Protein AF-L1NZG7-F1 (afdb_monomer)

Solvent-accessible surface area (backbone atoms only — not comparable to full-atom values): 6418 Å² total; per-residue (Å²): 136,86,86,83,81,78,84,79,80,75,75,80,74,74,74,78,77,72,52,21,17,41,26,30,39,21,48,52,80,44,93,94,46,92,51,63,58,76,44,61,72,42,68,22,47,22,63,65,58,38,49,56,56,49,49,59,49,40,75,78,36,76,78,45,47,76,48,79,42,66,66,81,64,96,63,91,50,72,70,57,54,54,44,50,52,53,19,45,78,70,72,47,60,80,45,67,84,42,57,68,80,78,135

pLDDT: mean 81.36, std 18.06, range [32.72, 97.62]

Mean predicted aligned error: 10.24 Å

Sequence (103 aa):
MQSKVKPMQTEKRTPPAPKPCLAAYALPSGAGSLNYTFTPLGYFPSKHAAKAAVAQVLAQHPEAVYLILEAKRKTPSAIFNLLAQEAQKRGIGPTPENTEKQP

Radius of gyration: 20.14 Å; Cα contacts (8 Å, |Δi|>4): 141; chains: 1; bounding box: 34×24×78 Å

Secondary structure (DSSP, 8-state):
-------------PPPPPPPEEEEEEEESSTT---EEEEEEEEESSHHHHHHHHHHHHHH-TT-EEEEEESS-SS--HHHHHHHHHHHHTT-PPPGGGT----

Foldseek 3Di:
DDDDDDDDPPPPPDPPQAFKKWKWKWAAPDVPHPDTDIDTPAIDSHPVRNVVSVVVVCVVPVRMDMDIGGPDDPDDDPVVVVNQVNCVVVVHHQDCSRVPDDD

Structure (mmCIF, N/CA/C/O backbone):
data_AF-L1NZG7-F1
#
_entry.id   AF-L1NZG7-F1
#
loop_
_atom_site.group_PDB
_atom_site.id
_atom_site.type_symbol
_atom_site.label_atom_id
_atom_site.label_alt_id
_atom_site.label_comp_id
_atom_site.label_asym_id
_atom_site.label_entity_id
_atom_site.label_seq_id
_atom_site.pdbx_PDB_ins_code
_atom_site.Cartn_x
_atom_site.Cartn_y
_atom_site.Cartn_z
_atom_site.occupancy
_atom_site.B_iso_or_equiv
_atom_site.auth_seq_id
_atom_site.auth_comp_id
_atom_site.auth_asym_id
_atom_site.auth_atom_id
_atom_site.pdbx_PDB_model_num
ATOM 1 N N . MET A 1 1 ? -10.436 14.025 -63.187 1.00 41.78 1 MET A N 1
ATOM 2 C CA . MET A 1 1 ? -9.537 14.625 -62.177 1.00 41.78 1 MET A CA 1
ATOM 3 C C . MET A 1 1 ? -9.386 13.618 -61.044 1.00 41.78 1 MET A C 1
ATOM 5 O O . MET A 1 1 ? -10.378 13.318 -60.400 1.00 41.78 1 MET A O 1
ATOM 9 N N . GLN A 1 2 ? -8.215 12.990 -60.894 1.00 43.03 2 GLN A N 1
ATOM 10 C CA . GLN A 1 2 ? -7.985 11.953 -59.878 1.00 43.03 2 GLN A CA 1
ATOM 11 C C . GLN A 1 2 ? -7.521 12.578 -58.558 1.00 43.03 2 GLN A C 1
ATOM 13 O O . GLN A 1 2 ? -6.519 13.291 -58.511 1.00 43.03 2 GLN A O 1
ATOM 18 N N . SER A 1 3 ? -8.265 12.283 -57.498 1.00 46.81 3 SER A N 1
ATOM 19 C CA . SER A 1 3 ? -8.004 12.656 -56.111 1.00 46.81 3 SER A CA 1
ATOM 20 C C . SER A 1 3 ? -6.754 11.949 -55.577 1.00 46.81 3 SER A C 1
ATOM 22 O O . SER A 1 3 ? -6.691 10.723 -55.575 1.00 46.81 3 SER A O 1
ATOM 24 N N . LYS A 1 4 ? -5.769 12.702 -55.070 1.00 47.31 4 LYS A N 1
ATOM 25 C CA . LYS A 1 4 ? -4.659 12.159 -54.267 1.00 47.31 4 LYS A CA 1
ATOM 26 C C . LYS A 1 4 ? -4.835 12.575 -52.809 1.00 47.31 4 LYS A C 1
ATOM 28 O O . LYS A 1 4 ? -4.347 13.619 -52.391 1.00 47.31 4 LYS A O 1
ATOM 33 N N . VAL A 1 5 ? -5.515 11.738 -52.031 1.00 51.75 5 VAL A N 1
ATOM 34 C CA . VAL A 1 5 ? -5.446 11.770 -50.564 1.00 51.75 5 VAL A CA 1
ATOM 35 C C . VAL A 1 5 ? -4.199 10.994 -50.141 1.00 51.75 5 VAL A C 1
ATOM 37 O O . VAL A 1 5 ? -4.096 9.794 -50.384 1.00 51.75 5 VAL A O 1
ATOM 40 N N . LYS A 1 6 ? -3.216 11.690 -49.558 1.00 47.06 6 LYS A N 1
ATOM 41 C CA . LYS A 1 6 ? -2.057 11.058 -48.911 1.00 47.06 6 LYS A CA 1
ATOM 42 C C . LYS A 1 6 ? -2.534 10.354 -47.632 1.00 47.06 6 LYS A C 1
ATOM 44 O O . LYS A 1 6 ? -3.223 10.998 -46.841 1.00 47.06 6 LYS A O 1
ATOM 49 N N . PRO A 1 7 ? -2.164 9.088 -47.383 1.00 44.91 7 PRO A N 1
ATOM 50 C CA . PRO A 1 7 ? -2.476 8.446 -46.116 1.00 44.91 7 PRO A CA 1
ATOM 51 C C . PRO A 1 7 ? -1.625 9.075 -45.007 1.00 44.91 7 PRO A C 1
ATOM 53 O O . PRO A 1 7 ? -0.396 9.098 -45.081 1.00 44.91 7 PRO A O 1
ATOM 56 N N . MET A 1 8 ? -2.292 9.616 -43.989 1.00 47.12 8 MET A N 1
ATOM 57 C CA . MET A 1 8 ? -1.663 10.125 -42.775 1.00 47.12 8 MET A CA 1
ATOM 58 C C . MET A 1 8 ? -1.193 8.912 -41.962 1.00 47.12 8 MET A C 1
ATOM 60 O O . MET A 1 8 ? -2.013 8.172 -41.423 1.00 47.12 8 MET A O 1
ATOM 64 N N . GLN A 1 9 ? 0.118 8.658 -41.922 1.00 51.41 9 GLN A N 1
ATOM 65 C CA . GLN A 1 9 ? 0.688 7.672 -41.005 1.00 51.41 9 GLN A CA 1
ATOM 66 C C . GLN A 1 9 ? 0.438 8.155 -39.573 1.00 51.41 9 GLN A C 1
ATOM 68 O O . GLN A 1 9 ? 1.076 9.089 -39.099 1.00 51.41 9 GLN A O 1
ATOM 73 N N . THR A 1 10 ? -0.500 7.525 -38.873 1.00 53.34 10 THR A N 1
ATOM 74 C CA . THR A 1 10 ? -0.568 7.607 -37.416 1.00 53.34 10 THR A CA 1
ATOM 75 C C . THR A 1 10 ? 0.647 6.876 -36.861 1.00 53.34 10 THR A C 1
ATOM 77 O O . THR A 1 10 ? 0.676 5.643 -36.866 1.00 53.34 10 THR A O 1
ATOM 80 N N . GLU A 1 11 ? 1.661 7.622 -36.419 1.00 57.22 11 GLU A N 1
ATOM 81 C CA . GLU A 1 11 ? 2.759 7.082 -35.620 1.00 57.22 11 GLU A CA 1
ATOM 82 C C . GLU A 1 11 ? 2.155 6.252 -34.480 1.00 57.22 11 GLU A C 1
ATOM 84 O O . GLU A 1 11 ? 1.419 6.768 -33.633 1.00 57.22 11 GLU A O 1
ATOM 89 N N . LYS A 1 12 ? 2.419 4.940 -34.478 1.00 56.56 12 LYS A N 1
ATOM 90 C CA . LYS A 1 12 ? 2.076 4.072 -33.351 1.00 56.56 12 LYS A CA 1
ATOM 91 C C . LYS A 1 12 ? 2.860 4.581 -32.144 1.00 56.56 12 LYS A C 1
ATOM 93 O O . LYS A 1 12 ? 4.028 4.249 -31.980 1.00 56.56 12 LYS A O 1
ATOM 98 N N . ARG A 1 13 ? 2.224 5.398 -31.303 1.00 56.31 13 ARG A N 1
ATOM 99 C CA . ARG A 1 13 ? 2.757 5.742 -29.984 1.00 56.31 13 ARG A CA 1
ATOM 100 C C . ARG A 1 13 ? 2.852 4.449 -29.187 1.00 56.31 13 ARG A C 1
ATOM 102 O O . ARG A 1 13 ? 1.829 3.907 -28.773 1.00 56.31 13 ARG A O 1
ATOM 109 N N . THR A 1 14 ? 4.066 3.945 -29.002 1.00 59.91 14 THR A N 1
ATOM 110 C CA . THR A 1 14 ? 4.325 2.852 -28.069 1.00 59.91 14 THR A CA 1
ATOM 111 C C . THR A 1 14 ? 3.826 3.302 -26.695 1.00 59.91 14 THR A C 1
ATOM 113 O O . THR A 1 14 ? 4.213 4.387 -26.245 1.00 59.91 14 THR A O 1
ATOM 116 N N . PRO A 1 15 ? 2.931 2.543 -26.037 1.00 62.03 15 PRO A N 1
ATOM 117 C CA . PRO A 1 15 ? 2.495 2.879 -24.693 1.00 62.03 15 PRO A CA 1
ATOM 118 C C . PRO A 1 15 ? 3.718 3.028 -23.777 1.00 62.03 15 PRO A C 1
ATOM 120 O O . PRO A 1 15 ? 4.658 2.237 -23.905 1.00 62.03 15 PRO A O 1
ATOM 123 N N . PRO A 1 16 ? 3.742 4.020 -22.869 1.00 64.19 16 PRO A N 1
ATOM 124 C CA . PRO A 1 16 ? 4.829 4.150 -21.909 1.00 64.19 16 PRO A CA 1
ATOM 125 C C . PRO A 1 16 ? 4.998 2.842 -21.134 1.00 64.19 16 PRO A C 1
ATOM 127 O O . PRO A 1 16 ? 4.000 2.231 -20.740 1.00 64.19 16 PRO A O 1
ATOM 130 N N . ALA A 1 17 ? 6.247 2.435 -20.900 1.00 67.81 17 ALA A N 1
ATOM 131 C CA . ALA A 1 17 ? 6.538 1.236 -20.126 1.00 67.81 17 ALA A CA 1
ATOM 132 C C . ALA A 1 17 ? 5.844 1.294 -18.747 1.00 67.81 17 ALA A C 1
ATOM 134 O O . ALA A 1 17 ? 5.781 2.375 -18.138 1.00 67.81 17 ALA A O 1
ATOM 135 N N . PRO A 1 18 ? 5.321 0.161 -18.243 1.00 73.69 18 PRO A N 1
ATOM 136 C CA . PRO A 1 18 ? 4.728 0.093 -16.918 1.00 73.69 18 PRO A CA 1
ATOM 137 C C . PRO A 1 18 ? 5.704 0.626 -15.873 1.00 73.69 18 PRO A C 1
ATOM 139 O O . PRO A 1 18 ? 6.876 0.255 -15.842 1.00 73.69 18 PRO A O 1
ATOM 142 N N . LYS A 1 19 ? 5.220 1.536 -15.029 1.00 84.50 19 LYS A N 1
ATOM 143 C CA . LYS A 1 19 ? 6.008 2.062 -13.921 1.00 84.50 19 LYS A CA 1
ATOM 144 C C . LYS A 1 19 ? 5.691 1.263 -12.665 1.00 84.50 19 LYS A C 1
ATOM 146 O O . LYS A 1 19 ? 4.540 1.325 -12.213 1.00 84.50 19 LYS A O 1
ATOM 151 N N . PRO A 1 20 ? 6.689 0.588 -12.078 1.00 90.12 20 PRO A N 1
ATOM 152 C CA . PRO A 1 20 ? 6.503 -0.100 -10.819 1.00 90.12 20 PRO A CA 1
ATOM 153 C C . PRO A 1 20 ? 6.078 0.874 -9.723 1.00 90.12 20 PRO A C 1
ATOM 155 O O . PRO A 1 20 ? 6.506 2.031 -9.715 1.00 90.12 20 PRO A O 1
ATOM 158 N N . CYS A 1 21 ? 5.253 0.412 -8.792 1.00 93.56 21 CYS A N 1
ATOM 159 C CA . CYS A 1 21 ? 4.697 1.204 -7.702 1.00 93.56 21 CYS A CA 1
ATOM 160 C C . CYS A 1 21 ? 4.759 0.420 -6.394 1.00 93.56 21 CYS A C 1
ATOM 162 O O . CYS A 1 21 ? 4.474 -0.770 -6.376 1.00 93.56 21 CYS A O 1
ATOM 164 N N . LEU A 1 22 ? 5.031 1.108 -5.293 1.00 94.94 22 LEU A N 1
ATOM 165 C CA . LEU A 1 22 ? 4.735 0.619 -3.952 1.00 94.94 22 LEU A CA 1
ATOM 166 C C . LEU A 1 22 ? 3.303 1.035 -3.605 1.00 94.94 22 LEU A C 1
ATOM 168 O O . LEU A 1 22 ? 2.941 2.200 -3.791 1.00 94.94 22 LEU A O 1
ATOM 172 N N . ALA A 1 23 ? 2.483 0.107 -3.124 1.00 97.19 23 ALA A N 1
ATOM 173 C CA . ALA A 1 23 ? 1.175 0.429 -2.564 1.00 97.19 23 ALA A CA 1
ATOM 174 C C . ALA A 1 23 ? 1.159 0.168 -1.061 1.00 97.19 23 ALA A C 1
ATOM 176 O O . ALA A 1 23 ? 1.819 -0.748 -0.569 1.00 97.19 23 ALA A O 1
ATOM 177 N N . ALA A 1 24 ? 0.388 0.972 -0.343 1.00 97.56 24 ALA A N 1
ATOM 178 C CA . ALA A 1 24 ? 0.130 0.816 1.077 1.00 97.56 24 ALA A CA 1
ATOM 179 C C . ALA A 1 24 ? -1.310 1.230 1.379 1.00 97.56 24 ALA A C 1
ATOM 181 O O . ALA A 1 24 ? -1.878 2.074 0.680 1.00 97.56 24 ALA A O 1
ATOM 182 N N . TYR A 1 25 ? -1.872 0.667 2.438 1.00 96.88 25 TYR A N 1
ATOM 183 C CA . TYR A 1 25 ? -3.149 1.086 3.004 1.00 96.88 25 TYR A CA 1
ATOM 184 C C . TYR A 1 25 ? -2.960 1.420 4.480 1.00 96.88 25 TYR A C 1
ATOM 186 O O . TYR A 1 25 ? -1.985 0.988 5.088 1.00 96.88 25 TYR A O 1
ATOM 194 N N . ALA A 1 26 ? -3.866 2.189 5.061 1.00 95.44 26 ALA A N 1
ATOM 195 C CA . ALA A 1 26 ? -3.889 2.438 6.489 1.00 95.44 26 ALA A CA 1
ATOM 196 C C . ALA A 1 26 ? -5.313 2.371 7.012 1.00 95.44 26 ALA A C 1
ATOM 198 O O . ALA A 1 26 ? -6.242 2.856 6.367 1.00 95.44 26 ALA A O 1
ATOM 199 N N . LEU A 1 27 ? -5.448 1.811 8.207 1.00 93.44 27 LEU A N 1
ATOM 200 C CA . LEU A 1 27 ? -6.676 1.857 8.983 1.00 93.44 27 LEU A CA 1
ATOM 201 C C . LEU A 1 27 ? -6.561 2.969 10.030 1.00 93.44 27 LEU A C 1
ATOM 203 O O . LEU A 1 27 ? -5.447 3.242 10.503 1.00 93.44 27 LEU A O 1
ATOM 207 N N . PRO A 1 28 ? -7.677 3.624 10.382 1.00 92.06 28 PRO A N 1
ATOM 208 C CA . PRO A 1 28 ? -7.677 4.585 11.468 1.00 92.06 28 PRO A CA 1
ATOM 209 C C . PRO A 1 28 ? -7.357 3.862 12.782 1.00 92.06 28 PRO A C 1
ATOM 211 O O . PRO A 1 28 ? -7.876 2.781 13.053 1.00 92.06 28 PRO A O 1
ATOM 214 N N . SER A 1 29 ? -6.526 4.466 13.632 1.00 88.69 29 SER A N 1
ATOM 215 C CA . SER A 1 29 ? -6.168 3.883 14.938 1.00 88.69 29 SER A CA 1
ATOM 216 C C . SER A 1 29 ? -7.341 3.840 15.935 1.00 88.69 29 SER A C 1
ATOM 218 O O 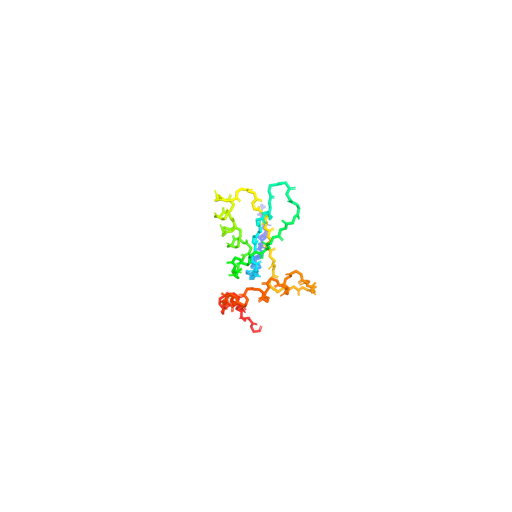. SER A 1 29 ? -7.202 3.299 17.028 1.00 88.69 29 SER A O 1
ATOM 220 N N . GLY A 1 30 ? -8.488 4.423 15.578 1.00 86.75 30 GLY A N 1
ATOM 221 C CA . GLY A 1 30 ? -9.735 4.416 16.337 1.00 86.75 30 GLY A CA 1
ATOM 222 C C . GLY A 1 30 ? -10.844 5.152 15.579 1.00 86.75 30 GLY A C 1
ATOM 223 O O . GLY A 1 30 ? -10.567 5.900 14.639 1.00 86.75 30 GLY A O 1
ATOM 224 N N . ALA A 1 31 ? -12.102 4.956 15.979 1.00 82.19 31 ALA A N 1
ATOM 225 C CA . ALA A 1 31 ? -13.244 5.618 15.347 1.00 82.19 31 ALA A CA 1
ATOM 226 C C . ALA A 1 31 ? -13.100 7.152 15.403 1.00 82.19 31 ALA A C 1
ATOM 228 O O . ALA A 1 31 ? -12.852 7.721 16.465 1.00 82.19 31 ALA A O 1
ATOM 229 N N . GLY A 1 32 ? -13.224 7.820 14.251 1.00 80.62 32 GLY A N 1
ATOM 230 C CA . GLY A 1 32 ? -13.060 9.276 14.133 1.00 80.62 32 GLY A CA 1
ATOM 231 C C . GLY A 1 32 ? -11.614 9.784 14.238 1.00 80.62 32 GLY A C 1
ATOM 232 O O . GLY A 1 32 ? -11.400 10.994 14.290 1.00 80.62 32 GLY A O 1
ATOM 233 N N . SER A 1 33 ? -10.614 8.896 14.271 1.00 85.25 33 SER A N 1
ATOM 234 C CA . SER A 1 33 ? -9.208 9.292 14.352 1.00 85.25 33 SER A CA 1
ATOM 235 C C . SER A 1 33 ? -8.657 9.771 13.007 1.00 85.25 33 SER A C 1
ATOM 237 O O . SER A 1 33 ? -8.938 9.192 11.959 1.00 85.25 33 SER A O 1
ATOM 239 N N . LEU A 1 34 ? -7.795 10.789 13.054 1.00 86.00 34 LEU A N 1
ATOM 240 C CA . LEU A 1 34 ? -6.926 11.176 11.936 1.00 86.00 34 LEU A CA 1
ATOM 241 C C . LEU A 1 34 ? -5.542 10.512 12.010 1.00 86.00 34 LEU A C 1
ATOM 243 O O . LEU A 1 34 ? -4.680 10.788 11.176 1.00 86.00 34 LEU A O 1
ATOM 247 N N . ASN A 1 35 ? -5.318 9.640 12.996 1.00 90.56 35 ASN A N 1
ATOM 248 C CA . ASN A 1 35 ? -4.094 8.861 13.100 1.00 90.56 35 ASN A CA 1
ATOM 249 C C . ASN A 1 35 ? -4.241 7.580 12.281 1.00 90.56 35 ASN A C 1
ATOM 251 O O . ASN A 1 35 ? -5.162 6.792 12.497 1.00 90.56 35 ASN A O 1
ATOM 255 N N . TYR A 1 36 ? -3.310 7.391 11.348 1.00 90.38 36 TYR A N 1
ATOM 256 C CA . TYR A 1 36 ? -3.287 6.272 10.416 1.00 90.38 36 TYR A CA 1
ATOM 257 C C . TYR A 1 36 ? -1.953 5.545 10.508 1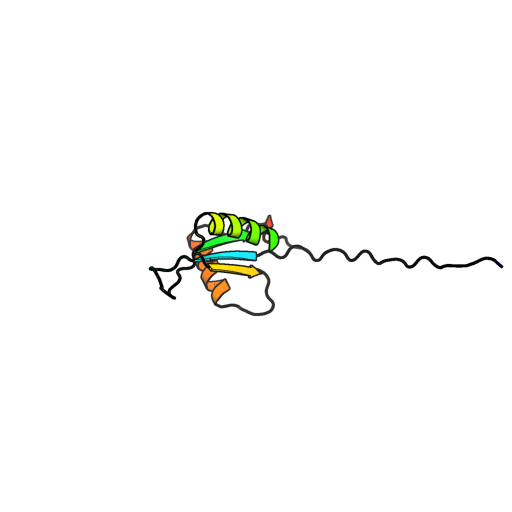.00 90.38 36 TYR A C 1
ATOM 259 O O . TYR A 1 36 ? -0.886 6.160 10.448 1.00 90.38 36 TYR A O 1
ATOM 267 N N . THR A 1 37 ? -2.009 4.219 10.597 1.00 90.62 37 THR A N 1
ATOM 268 C CA . THR A 1 37 ? -0.819 3.370 10.511 1.00 90.62 37 THR A CA 1
ATOM 269 C C . THR A 1 37 ? -0.783 2.706 9.146 1.00 90.62 37 THR A C 1
ATOM 271 O O . THR A 1 37 ? -1.567 1.802 8.859 1.00 90.62 37 THR A O 1
ATOM 274 N N . PHE A 1 38 ? 0.126 3.169 8.289 1.00 94.00 38 PHE A N 1
ATOM 275 C CA . PHE A 1 38 ? 0.288 2.593 6.961 1.00 94.00 38 PHE A CA 1
ATOM 276 C C . PHE A 1 38 ? 0.968 1.228 7.020 1.00 94.00 38 PHE A C 1
ATOM 278 O O . PHE A 1 38 ? 2.062 1.076 7.558 1.00 94.00 38 PHE A O 1
ATOM 285 N N . THR A 1 39 ? 0.325 0.254 6.389 1.00 94.44 39 THR A N 1
ATOM 286 C CA . THR A 1 39 ? 0.842 -1.081 6.124 1.00 94.44 39 THR A CA 1
ATOM 287 C C . THR A 1 39 ? 1.169 -1.196 4.634 1.00 94.44 39 THR A C 1
ATOM 289 O O . THR A 1 39 ? 0.288 -0.980 3.792 1.00 94.44 39 THR A O 1
ATOM 292 N N . PRO A 1 40 ? 2.424 -1.517 4.270 1.00 96.38 40 PRO A N 1
ATOM 293 C CA . PRO A 1 40 ? 2.782 -1.808 2.889 1.00 96.38 40 PRO A CA 1
ATOM 294 C C . PRO A 1 40 ? 1.992 -3.011 2.374 1.00 96.38 40 PRO A C 1
ATOM 296 O O . PRO A 1 40 ? 1.976 -4.064 3.004 1.00 96.38 40 PRO A O 1
ATOM 299 N N . LEU A 1 41 ? 1.352 -2.845 1.220 1.00 95.38 41 LEU A N 1
ATOM 300 C CA . LEU A 1 41 ? 0.588 -3.894 0.551 1.00 95.38 41 LEU A CA 1
ATOM 301 C C . LEU A 1 41 ? 1.470 -4.699 -0.408 1.00 95.38 41 LEU A C 1
ATOM 303 O O . LEU A 1 41 ? 1.284 -5.899 -0.561 1.00 95.38 41 LEU A O 1
ATOM 307 N N . GLY A 1 42 ? 2.425 -4.039 -1.066 1.00 94.62 42 GLY A N 1
ATOM 308 C CA . GLY A 1 42 ? 3.306 -4.699 -2.025 1.00 94.62 42 GLY A CA 1
ATOM 309 C C . GLY A 1 42 ? 3.925 -3.760 -3.050 1.00 94.62 42 GLY A C 1
ATOM 310 O O . GLY A 1 42 ? 3.486 -2.618 -3.222 1.00 94.62 42 GLY A O 1
ATOM 311 N N . TYR A 1 43 ? 4.930 -4.276 -3.757 1.00 94.62 43 TYR A N 1
ATOM 312 C CA . TYR A 1 43 ? 5.387 -3.707 -5.020 1.00 94.62 43 TYR A CA 1
ATOM 313 C C . TYR A 1 43 ? 4.581 -4.307 -6.171 1.00 94.62 43 TYR A C 1
ATOM 315 O O . TYR A 1 43 ? 4.358 -5.515 -6.228 1.00 94.62 43 TYR A O 1
ATOM 323 N N . PHE A 1 44 ? 4.163 -3.452 -7.094 1.00 93.31 44 PHE A N 1
ATOM 324 C CA . PHE A 1 44 ? 3.336 -3.804 -8.238 1.00 93.31 44 PHE A CA 1
ATOM 325 C C . PHE A 1 44 ? 3.981 -3.307 -9.526 1.00 93.31 44 PHE A C 1
ATOM 327 O O . PHE A 1 44 ? 4.553 -2.215 -9.519 1.00 93.31 44 PHE A O 1
ATOM 334 N N . PRO A 1 45 ? 3.805 -4.015 -10.654 1.00 90.38 45 PRO A N 1
ATOM 335 C CA . PRO A 1 45 ? 4.446 -3.649 -11.917 1.00 90.38 45 PRO A CA 1
ATOM 336 C C . PRO A 1 45 ? 3.811 -2.404 -12.554 1.00 90.38 45 PRO A C 1
ATOM 338 O O . PRO A 1 45 ? 4.401 -1.758 -13.417 1.00 90.38 45 PRO A O 1
ATOM 341 N N . SER A 1 46 ? 2.594 -2.040 -12.136 1.00 90.38 46 SER A N 1
ATOM 342 C CA . SER A 1 46 ? 1.888 -0.857 -12.623 1.00 90.38 46 SER A CA 1
ATOM 343 C C . SER A 1 46 ? 0.950 -0.261 -11.574 1.00 90.38 46 SER A C 1
ATOM 345 O O . SER A 1 46 ? 0.475 -0.939 -10.659 1.00 90.38 46 SER A O 1
ATOM 347 N N . LYS A 1 47 ? 0.583 1.013 -11.766 1.00 92.12 47 LYS A N 1
ATOM 348 C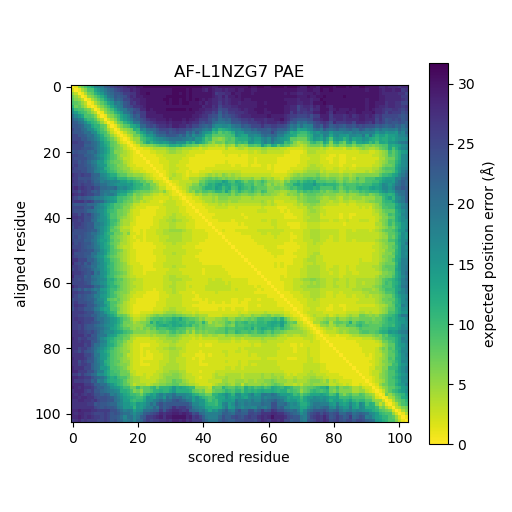 CA . LYS A 1 47 ? -0.475 1.677 -10.985 1.00 92.12 47 LYS A CA 1
ATOM 349 C C . LYS A 1 47 ? -1.822 0.949 -11.079 1.00 92.12 47 LYS A C 1
ATOM 351 O O . LYS A 1 47 ? -2.589 0.989 -10.124 1.00 92.12 47 LYS A O 1
ATOM 356 N N . HIS A 1 48 ? -2.123 0.308 -12.210 1.00 93.25 48 HIS A N 1
ATOM 357 C CA . HIS A 1 48 ? -3.367 -0.444 -12.380 1.00 93.25 48 HIS A CA 1
ATOM 358 C C . HIS A 1 48 ? -3.391 -1.689 -11.483 1.00 93.25 48 HIS A C 1
ATOM 360 O O . HIS A 1 48 ? -4.344 -1.865 -10.728 1.00 93.25 48 HIS A O 1
ATOM 366 N N . ALA A 1 49 ? -2.312 -2.478 -11.483 1.00 93.69 49 ALA A N 1
ATOM 367 C CA . ALA A 1 49 ? -2.178 -3.640 -10.604 1.00 93.69 49 ALA A CA 1
ATOM 368 C C . ALA A 1 49 ? -2.245 -3.243 -9.118 1.00 93.69 49 ALA A C 1
ATOM 370 O O . ALA A 1 49 ? -2.982 -3.851 -8.346 1.00 93.69 49 ALA A O 1
ATOM 371 N N . ALA A 1 50 ? -1.572 -2.151 -8.737 1.00 95.75 50 ALA A N 1
ATOM 372 C CA . ALA A 1 50 ? -1.661 -1.602 -7.384 1.00 95.75 50 ALA A CA 1
ATOM 373 C C . ALA A 1 50 ? -3.098 -1.202 -7.000 1.00 95.75 50 ALA A C 1
ATOM 375 O O . ALA A 1 50 ? -3.548 -1.497 -5.896 1.00 95.75 50 ALA A O 1
ATOM 376 N N . LYS A 1 51 ? -3.843 -0.553 -7.908 1.00 96.56 51 LYS A N 1
ATOM 377 C CA . LYS A 1 51 ? -5.249 -0.185 -7.670 1.00 96.56 51 LYS A CA 1
ATOM 378 C C . LYS A 1 51 ? -6.145 -1.406 -7.484 1.00 96.56 51 LYS A C 1
ATOM 380 O O . LYS A 1 51 ? -7.019 -1.363 -6.627 1.00 96.56 51 LYS A O 1
ATOM 385 N N . ALA A 1 52 ? -5.935 -2.467 -8.262 1.00 96.88 52 ALA A N 1
ATOM 386 C CA . ALA A 1 52 ? -6.702 -3.701 -8.126 1.00 96.88 52 ALA A CA 1
ATOM 387 C C . ALA A 1 52 ? -6.497 -4.338 -6.741 1.00 96.88 52 ALA A C 1
ATOM 389 O O . ALA A 1 52 ? -7.469 -4.713 -6.092 1.00 96.88 52 ALA A O 1
ATOM 390 N N . ALA A 1 53 ? -5.255 -4.376 -6.250 1.00 96.31 53 ALA A N 1
ATOM 391 C CA . ALA A 1 53 ? -4.957 -4.874 -4.909 1.00 96.31 53 ALA A CA 1
ATOM 392 C C . ALA A 1 53 ? -5.562 -3.983 -3.808 1.00 96.31 53 ALA A C 1
ATOM 394 O O . ALA A 1 53 ? -6.176 -4.485 -2.871 1.00 96.31 53 ALA A O 1
ATOM 395 N N . VAL A 1 54 ? -5.468 -2.656 -3.945 1.00 97.56 54 VAL A N 1
ATOM 396 C CA . VAL A 1 54 ? -6.114 -1.712 -3.015 1.00 97.56 54 VAL A CA 1
ATOM 397 C C . VAL A 1 54 ? -7.634 -1.894 -2.993 1.00 97.56 54 VAL A C 1
ATOM 399 O O . VAL A 1 54 ? -8.232 -1.847 -1.924 1.00 97.56 54 VAL A O 1
ATOM 402 N N . ALA A 1 55 ? -8.273 -2.139 -4.139 1.00 97.62 55 ALA A N 1
ATOM 403 C CA . ALA A 1 55 ? -9.719 -2.347 -4.202 1.00 97.62 55 ALA A CA 1
ATOM 404 C C . ALA A 1 55 ? -10.174 -3.566 -3.380 1.00 97.62 55 ALA A C 1
ATOM 406 O O . ALA A 1 55 ? -11.228 -3.513 -2.754 1.00 97.62 55 ALA A O 1
ATOM 407 N N . GLN A 1 56 ? -9.365 -4.630 -3.325 1.00 97.25 56 GLN A N 1
ATOM 408 C CA . GLN A 1 56 ? -9.649 -5.793 -2.478 1.00 97.25 56 GLN A CA 1
ATOM 409 C C . GLN A 1 56 ? -9.602 -5.443 -0.986 1.00 97.25 56 GLN A C 1
ATOM 411 O O . GLN A 1 56 ? -10.429 -5.935 -0.222 1.00 97.25 56 GLN A O 1
ATOM 416 N N . VAL A 1 57 ? -8.677 -4.565 -0.581 1.00 96.75 57 VAL A N 1
ATOM 417 C CA . VAL A 1 57 ? -8.606 -4.056 0.797 1.00 96.75 57 VAL A CA 1
ATOM 418 C C . VAL A 1 57 ? -9.826 -3.194 1.110 1.00 96.75 57 VAL A C 1
ATOM 420 O O . VAL A 1 57 ? -10.482 -3.425 2.117 1.00 96.75 57 VAL A O 1
ATOM 423 N N . LEU A 1 58 ? -10.175 -2.247 0.233 1.00 96.19 58 LEU A N 1
ATOM 424 C CA . LEU A 1 58 ? -11.312 -1.340 0.441 1.00 96.19 58 LEU A CA 1
ATOM 425 C C . LEU A 1 58 ? -12.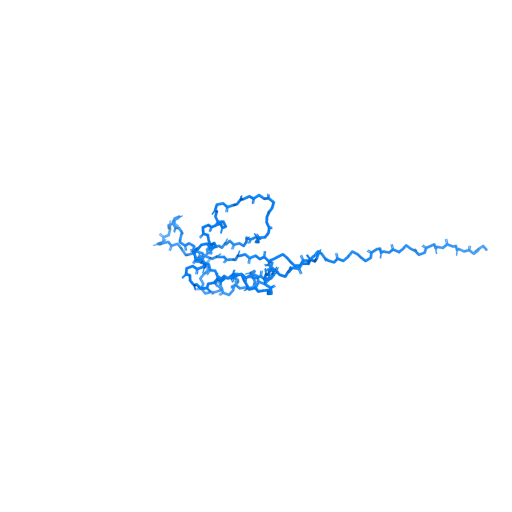664 -2.062 0.473 1.00 96.19 58 LEU A C 1
ATOM 427 O O . LEU A 1 58 ? -13.587 -1.595 1.131 1.00 96.19 58 LEU A O 1
ATOM 431 N N . ALA A 1 59 ? -12.787 -3.202 -0.210 1.00 96.75 59 ALA A N 1
ATOM 432 C CA . ALA A 1 59 ? -13.984 -4.037 -0.135 1.00 96.75 59 ALA A CA 1
ATOM 433 C C . ALA A 1 59 ? -14.181 -4.670 1.256 1.00 96.75 59 ALA A C 1
ATOM 435 O O . ALA A 1 59 ? -15.315 -4.927 1.649 1.00 96.75 59 ALA A O 1
ATOM 436 N N . GLN A 1 60 ? -13.092 -4.921 1.990 1.00 95.56 60 GLN A N 1
ATOM 437 C CA . GLN A 1 60 ? -13.117 -5.489 3.344 1.00 95.56 60 GLN A CA 1
ATOM 438 C C . GLN A 1 60 ? -13.080 -4.404 4.430 1.00 95.56 60 GLN A C 1
ATOM 440 O O . GLN A 1 60 ? -13.645 -4.587 5.504 1.00 95.56 60 GLN A O 1
ATOM 445 N N . HIS A 1 61 ? -12.436 -3.275 4.130 1.00 92.81 61 HIS A N 1
ATOM 446 C CA . HIS A 1 61 ? -12.205 -2.147 5.028 1.00 92.81 61 HIS A CA 1
ATOM 447 C C . HIS A 1 61 ? -12.541 -0.827 4.315 1.00 92.81 61 HIS A C 1
ATOM 449 O O . HIS A 1 61 ? -11.636 -0.153 3.805 1.00 92.81 61 HIS A O 1
ATOM 455 N N . PRO A 1 62 ? -13.828 -0.448 4.225 1.00 92.38 62 PRO A N 1
ATOM 456 C CA . PRO A 1 62 ? -14.249 0.773 3.534 1.00 92.38 62 PRO A CA 1
ATOM 457 C C . PRO A 1 62 ? -13.705 2.061 4.176 1.00 92.38 62 PRO A C 1
ATOM 459 O O . PRO A 1 62 ? -13.625 3.093 3.516 1.00 92.38 62 PRO A O 1
ATOM 462 N N . GLU A 1 63 ? -13.311 2.009 5.448 1.00 91.31 63 GLU A N 1
ATOM 463 C CA . GLU A 1 63 ? -12.678 3.093 6.199 1.00 91.31 63 GLU A CA 1
ATOM 464 C C . GLU A 1 63 ? -11.182 3.271 5.901 1.00 91.31 63 GLU A C 1
ATOM 466 O O . GLU A 1 63 ? -10.571 4.237 6.365 1.00 91.31 63 GLU A O 1
ATOM 471 N N . ALA A 1 64 ? -10.565 2.343 5.165 1.00 93.69 64 ALA A N 1
ATOM 472 C CA . ALA A 1 64 ? -9.141 2.408 4.892 1.00 93.69 64 ALA A CA 1
ATOM 473 C C . ALA A 1 64 ? -8.799 3.557 3.933 1.00 93.69 64 ALA A C 1
ATOM 475 O O . ALA A 1 64 ? -9.462 3.799 2.923 1.00 93.69 64 ALA A O 1
ATOM 476 N N . VAL A 1 65 ? -7.676 4.220 4.199 1.00 94.69 65 VAL A N 1
ATOM 477 C CA . VAL A 1 65 ? -7.035 5.136 3.247 1.00 94.69 65 VAL A CA 1
ATOM 478 C C . VAL A 1 65 ? -5.881 4.428 2.552 1.00 94.69 65 VAL A C 1
ATOM 480 O O . VAL A 1 65 ? -5.348 3.442 3.060 1.00 94.69 65 VAL A O 1
ATOM 483 N N . TYR A 1 66 ? -5.462 4.914 1.385 1.00 96.38 66 TYR A N 1
ATOM 484 C CA . TYR A 1 66 ? -4.407 4.258 0.616 1.00 96.38 66 TYR A CA 1
ATOM 485 C C . TYR A 1 66 ? -3.452 5.233 -0.063 1.00 96.38 66 TYR A C 1
ATOM 487 O O . TYR A 1 66 ? -3.783 6.380 -0.362 1.00 96.38 66 TYR A O 1
ATOM 495 N N . LEU A 1 67 ? -2.256 4.729 -0.356 1.00 95.88 67 LEU A N 1
ATOM 496 C CA . LEU A 1 67 ? -1.231 5.403 -1.138 1.00 95.88 67 LEU A CA 1
ATOM 49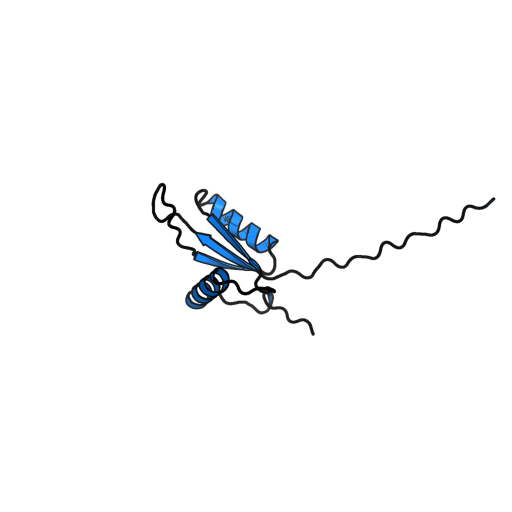7 C C . LEU A 1 67 ? -0.736 4.463 -2.237 1.00 95.88 67 LEU A C 1
ATOM 499 O O . LEU A 1 67 ? -0.429 3.301 -1.982 1.00 95.88 67 LEU A O 1
ATOM 503 N N . ILE A 1 68 ? -0.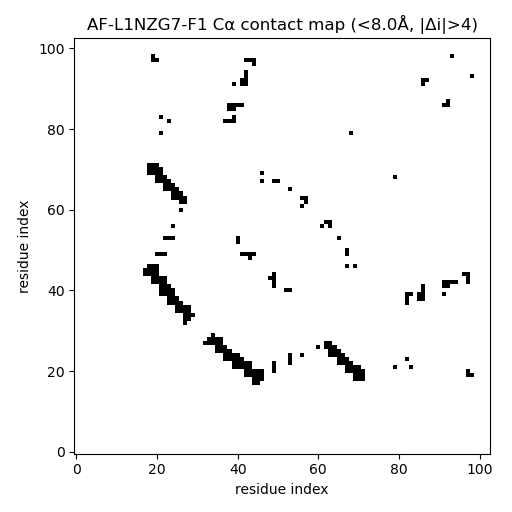622 4.982 -3.461 1.00 95.50 68 ILE A N 1
ATOM 504 C CA . ILE A 1 68 ? 0.045 4.301 -4.577 1.00 95.50 68 ILE A CA 1
ATOM 505 C C . ILE A 1 68 ? 1.116 5.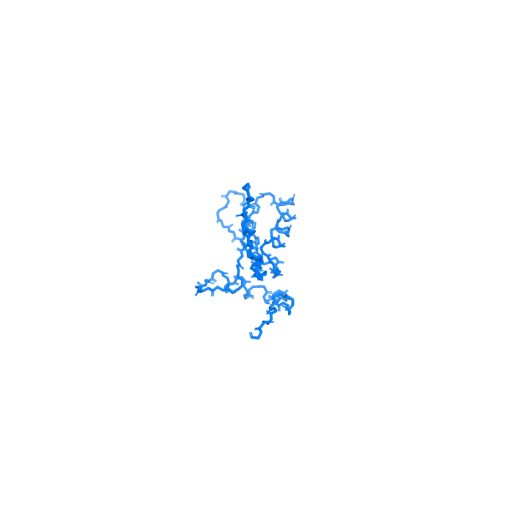228 -5.117 1.00 95.50 68 ILE A C 1
ATOM 507 O O . ILE A 1 68 ? 0.860 6.369 -5.500 1.00 95.50 68 ILE A O 1
ATOM 511 N N . LEU A 1 69 ? 2.329 4.709 -5.129 1.00 93.31 69 LEU A N 1
ATOM 512 C CA . LEU A 1 69 ? 3.531 5.497 -5.040 1.00 93.31 69 LEU A CA 1
ATOM 513 C C . LEU A 1 69 ? 4.537 4.932 -6.055 1.00 93.31 69 LEU A C 1
ATOM 515 O O . LEU A 1 69 ? 5.111 3.878 -5.809 1.00 93.31 69 LEU A O 1
ATOM 519 N N . GLU A 1 70 ? 4.759 5.615 -7.189 1.00 91.81 70 GLU A N 1
ATOM 520 C CA . GLU A 1 70 ? 5.708 5.164 -8.235 1.00 91.81 70 GLU A CA 1
ATOM 521 C C . GLU A 1 70 ? 7.089 4.874 -7.619 1.00 91.81 70 GLU A C 1
ATOM 523 O O . GLU A 1 70 ? 7.566 5.644 -6.791 1.00 91.81 70 GLU A O 1
ATOM 528 N N . ALA A 1 71 ? 7.735 3.765 -7.970 1.00 85.25 71 ALA A N 1
ATOM 529 C CA . ALA A 1 71 ? 9.026 3.372 -7.403 1.00 85.25 71 ALA A CA 1
ATOM 530 C C . ALA A 1 71 ? 10.179 4.193 -7.998 1.00 85.25 71 ALA A C 1
ATOM 532 O O . ALA A 1 71 ? 11.075 4.633 -7.281 1.00 85.25 71 ALA A O 1
ATOM 533 N N . LYS A 1 72 ? 10.125 4.467 -9.308 1.00 81.81 72 LYS A N 1
ATOM 534 C CA . LYS A 1 72 ? 11.053 5.381 -9.989 1.00 81.81 72 LYS A CA 1
ATOM 535 C C . LYS A 1 72 ? 10.480 6.796 -9.956 1.00 81.81 72 LYS A C 1
ATOM 537 O O . LYS A 1 72 ? 9.458 7.061 -10.585 1.00 81.81 72 LYS A O 1
ATOM 542 N N . ARG A 1 7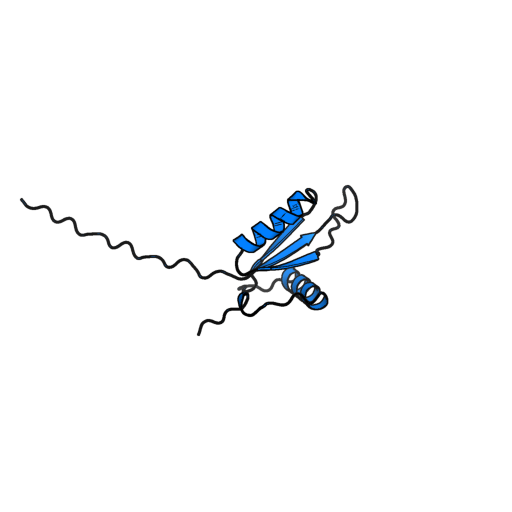3 ? 11.142 7.714 -9.245 1.00 76.12 73 ARG A N 1
ATOM 543 C CA . ARG A 1 73 ? 10.718 9.119 -9.121 1.00 76.12 73 ARG A CA 1
ATOM 544 C C . ARG A 1 73 ? 11.835 10.071 -9.485 1.00 76.12 73 ARG A C 1
ATOM 546 O O . ARG A 1 73 ? 12.996 9.799 -9.210 1.00 76.12 73 ARG A O 1
ATOM 553 N N . LYS A 1 74 ? 11.451 11.223 -10.038 1.00 78.31 74 LYS A N 1
ATOM 554 C CA . LYS A 1 74 ? 12.366 12.354 -10.243 1.00 78.31 74 LYS A CA 1
ATOM 555 C C . LYS A 1 74 ? 12.688 13.075 -8.933 1.00 78.31 74 LYS A C 1
ATOM 557 O O . LYS A 1 74 ? 13.772 13.623 -8.797 1.00 78.31 74 LYS A O 1
ATOM 562 N N . THR A 1 75 ? 11.750 13.076 -7.987 1.00 79.94 75 THR A N 1
ATOM 563 C CA . THR A 1 75 ? 11.893 13.739 -6.691 1.00 79.94 75 THR A CA 1
ATOM 564 C C . THR A 1 75 ? 11.894 12.722 -5.548 1.00 79.94 75 THR A C 1
ATOM 566 O O . THR A 1 75 ? 11.082 11.787 -5.555 1.00 79.94 75 THR A O 1
ATOM 569 N N . PRO A 1 76 ? 12.779 12.891 -4.549 1.00 80.12 76 PRO A N 1
ATOM 570 C CA . PRO A 1 76 ? 12.742 12.096 -3.329 1.00 80.12 76 PRO A CA 1
ATOM 571 C C . PRO A 1 76 ? 11.394 12.225 -2.614 1.00 80.12 76 PRO A C 1
ATOM 573 O O . PRO A 1 76 ? 10.750 13.273 -2.644 1.00 80.12 76 PRO A O 1
ATOM 576 N N . SER A 1 77 ? 10.969 11.162 -1.933 1.00 88.88 77 SER A N 1
ATOM 577 C CA . SER A 1 77 ? 9.751 11.166 -1.125 1.00 88.88 77 SER A CA 1
ATOM 578 C C . SER A 1 77 ? 10.003 10.454 0.193 1.00 88.88 77 SER A C 1
ATOM 580 O O . SER A 1 77 ? 10.231 9.246 0.215 1.00 88.88 77 SER A O 1
ATOM 582 N N . ALA A 1 78 ? 9.928 11.206 1.293 1.00 92.06 78 ALA A N 1
ATOM 583 C CA . ALA A 1 78 ? 10.116 10.670 2.640 1.00 92.06 78 ALA A CA 1
ATOM 584 C C . ALA A 1 78 ? 9.136 9.524 2.934 1.00 92.06 78 ALA A C 1
ATOM 586 O O . ALA A 1 78 ? 9.541 8.469 3.410 1.00 92.06 78 ALA A O 1
ATOM 587 N N . ILE A 1 79 ? 7.866 9.699 2.554 1.00 91.62 79 ILE A N 1
ATOM 588 C CA . ILE A 1 79 ? 6.823 8.682 2.731 1.00 91.62 79 ILE A CA 1
ATOM 589 C C . ILE A 1 79 ? 7.167 7.400 1.965 1.00 91.62 79 ILE A C 1
ATOM 591 O O . ILE A 1 79 ? 7.003 6.311 2.502 1.00 91.62 79 ILE A O 1
ATOM 595 N N . PHE A 1 80 ? 7.684 7.501 0.735 1.00 93.06 80 PHE A N 1
ATOM 596 C CA . PHE A 1 80 ? 8.101 6.307 -0.004 1.00 93.06 80 PHE A CA 1
ATOM 597 C C . PHE A 1 80 ? 9.228 5.563 0.699 1.00 93.06 80 PHE A C 1
ATOM 599 O O . PHE A 1 80 ? 9.129 4.354 0.858 1.00 93.06 80 PHE A O 1
ATOM 606 N N . ASN A 1 81 ? 10.266 6.274 1.141 1.00 92.62 81 ASN A N 1
ATOM 607 C CA . ASN A 1 81 ? 11.408 5.652 1.805 1.00 92.62 81 ASN A CA 1
ATOM 608 C C . ASN A 1 81 ? 10.985 4.949 3.103 1.00 92.62 81 ASN A C 1
ATOM 610 O O . ASN A 1 81 ? 11.388 3.813 3.333 1.00 92.62 81 ASN A O 1
ATOM 614 N N . LEU A 1 82 ? 10.130 5.587 3.910 1.00 94.50 82 LEU A N 1
ATOM 615 C CA . LEU A 1 82 ? 9.586 4.991 5.133 1.00 94.50 82 LEU A CA 1
ATOM 616 C C . LEU A 1 82 ? 8.763 3.732 4.835 1.00 94.50 82 LEU A C 1
ATOM 618 O O . LEU A 1 82 ? 8.966 2.697 5.466 1.00 94.50 82 LEU A O 1
ATOM 622 N N . LEU A 1 83 ? 7.876 3.788 3.837 1.00 94.25 83 LEU A N 1
ATOM 623 C CA . LEU A 1 83 ? 7.075 2.629 3.439 1.00 94.25 83 LEU A CA 1
ATOM 624 C C . LEU A 1 83 ? 7.928 1.512 2.838 1.00 94.25 83 LEU A C 1
ATOM 626 O O . LEU A 1 83 ? 7.647 0.345 3.080 1.00 94.25 83 LEU A O 1
ATOM 630 N N . ALA A 1 84 ? 8.967 1.845 2.073 1.00 93.00 84 ALA A N 1
ATOM 631 C CA . ALA A 1 84 ? 9.885 0.872 1.496 1.00 93.00 84 ALA A CA 1
ATOM 632 C C . ALA A 1 84 ? 10.708 0.163 2.582 1.00 93.00 84 ALA A C 1
ATOM 634 O O . ALA A 1 84 ? 10.866 -1.053 2.524 1.00 93.00 84 ALA A O 1
ATOM 635 N N . GLN A 1 85 ? 11.177 0.896 3.598 1.00 93.00 85 GLN A N 1
ATOM 636 C CA . GLN A 1 85 ? 11.846 0.312 4.764 1.00 93.00 85 GLN A CA 1
ATOM 637 C C . GLN A 1 85 ? 10.908 -0.612 5.542 1.00 93.00 85 GLN A C 1
ATOM 639 O O . GLN A 1 85 ? 11.295 -1.717 5.914 1.00 93.00 85 GLN A O 1
ATOM 644 N N . GLU A 1 86 ? 9.666 -0.186 5.769 1.00 94.19 86 GLU A N 1
ATOM 645 C CA . GLU A 1 86 ? 8.665 -1.014 6.441 1.00 94.19 86 GLU A CA 1
ATOM 646 C C . GLU A 1 86 ? 8.312 -2.263 5.620 1.00 94.19 86 GLU A C 1
ATOM 648 O O . GLU A 1 86 ? 8.184 -3.354 6.171 1.00 94.19 86 GLU A O 1
ATOM 653 N N . ALA A 1 87 ? 8.229 -2.132 4.293 1.00 92.38 87 ALA A N 1
ATOM 654 C CA . ALA A 1 87 ? 8.019 -3.252 3.384 1.00 92.38 87 ALA A CA 1
ATOM 655 C C . ALA A 1 87 ? 9.176 -4.255 3.492 1.00 92.38 87 ALA A C 1
ATOM 657 O O . ALA A 1 87 ? 8.946 -5.448 3.681 1.00 92.38 87 ALA A O 1
ATOM 658 N N . GLN A 1 88 ? 10.418 -3.767 3.486 1.00 92.25 88 GLN A N 1
ATOM 659 C CA . GLN A 1 88 ? 11.609 -4.602 3.612 1.00 92.25 88 GLN A CA 1
ATOM 660 C C . GLN A 1 88 ? 11.641 -5.380 4.935 1.00 92.25 88 GLN A C 1
ATOM 662 O O . GLN A 1 88 ? 11.929 -6.575 4.921 1.00 92.25 88 GLN A O 1
ATOM 667 N N . LYS A 1 89 ? 11.291 -4.749 6.066 1.00 92.38 89 LYS A N 1
ATOM 668 C CA . LYS A 1 89 ? 11.182 -5.440 7.368 1.00 92.38 89 LYS A CA 1
ATOM 669 C C . LYS A 1 89 ? 10.177 -6.592 7.340 1.00 92.38 89 LYS A C 1
ATOM 671 O O . LYS A 1 89 ? 10.350 -7.575 8.050 1.00 92.38 89 LYS A O 1
ATOM 676 N N . ARG A 1 90 ? 9.137 -6.470 6.514 1.00 90.62 90 ARG A N 1
ATOM 677 C CA . ARG A 1 90 ? 8.081 -7.474 6.326 1.00 90.62 90 ARG A CA 1
ATOM 678 C C . ARG A 1 90 ? 8.414 -8.505 5.243 1.00 90.62 90 ARG A C 1
ATOM 680 O O . ARG A 1 90 ? 7.554 -9.303 4.892 1.00 90.62 90 ARG A O 1
ATOM 687 N N . GLY A 1 91 ? 9.628 -8.481 4.686 1.00 89.69 91 GLY A N 1
ATOM 688 C CA . GLY A 1 91 ? 10.031 -9.364 3.587 1.00 89.69 91 GLY A CA 1
ATOM 689 C C . GLY A 1 91 ? 9.438 -8.983 2.225 1.00 89.69 91 GLY A C 1
ATOM 690 O O . GLY A 1 91 ? 9.541 -9.749 1.272 1.00 89.69 91 GLY A O 1
ATOM 691 N N . ILE A 1 92 ? 8.832 -7.799 2.107 1.00 87.62 92 ILE A N 1
ATOM 692 C CA . ILE A 1 92 ? 8.243 -7.280 0.871 1.00 87.62 92 ILE A CA 1
ATOM 693 C C . ILE A 1 92 ? 9.308 -6.443 0.151 1.00 87.62 92 ILE A C 1
ATOM 695 O O . ILE A 1 92 ? 9.497 -5.257 0.429 1.00 87.62 92 ILE A O 1
ATOM 699 N N . GLY A 1 93 ? 10.028 -7.077 -0.772 1.00 79.44 93 GLY A N 1
ATOM 700 C CA . GLY A 1 93 ? 11.044 -6.429 -1.600 1.00 79.44 93 GLY A CA 1
ATOM 701 C C . GLY A 1 93 ? 10.571 -6.148 -3.031 1.00 79.44 93 GLY A C 1
ATOM 702 O O . GLY A 1 93 ? 9.610 -6.762 -3.503 1.00 79.44 93 GLY A O 1
ATOM 703 N N . PRO A 1 94 ? 11.250 -5.245 -3.758 1.00 72.31 94 PRO A N 1
ATOM 704 C CA . PRO A 1 94 ? 11.080 -5.148 -5.199 1.00 72.31 94 PRO A CA 1
ATOM 705 C C . PRO A 1 94 ? 11.583 -6.447 -5.850 1.00 72.31 94 PRO A C 1
ATOM 707 O O . PRO A 1 94 ? 12.743 -6.827 -5.704 1.00 72.31 94 PRO A O 1
ATOM 710 N N . THR A 1 95 ? 10.700 -7.155 -6.550 1.00 64.62 95 THR A N 1
ATOM 711 C CA . THR A 1 95 ? 11.055 -8.335 -7.352 1.00 64.62 95 THR A CA 1
ATOM 712 C C . THR A 1 95 ? 11.638 -7.919 -8.710 1.00 64.62 95 THR A C 1
ATOM 714 O O . THR A 1 95 ? 11.422 -6.784 -9.149 1.00 64.62 95 THR A O 1
ATOM 717 N N . PRO A 1 96 ? 12.364 -8.806 -9.418 1.00 59.38 96 PRO A N 1
ATOM 718 C CA . PRO A 1 96 ? 12.894 -8.521 -10.756 1.00 59.38 96 PRO A CA 1
ATOM 719 C C . PRO A 1 96 ? 11.813 -8.069 -11.749 1.00 59.38 96 PRO A C 1
ATOM 721 O O . PRO A 1 96 ? 12.034 -7.107 -12.479 1.00 59.38 96 PRO A O 1
ATOM 724 N N . GLU A 1 97 ? 10.615 -8.660 -11.682 1.00 56.97 97 GLU A N 1
ATOM 725 C CA . GLU A 1 97 ? 9.429 -8.254 -12.461 1.00 56.97 97 GLU A CA 1
ATOM 726 C C . GLU A 1 97 ? 8.958 -6.824 -12.138 1.00 56.97 97 GLU A C 1
ATOM 728 O O . GLU A 1 97 ? 8.414 -6.123 -12.986 1.00 56.97 97 GLU A O 1
ATOM 733 N N . ASN A 1 98 ? 9.215 -6.353 -10.916 1.00 54.94 98 ASN A N 1
ATOM 734 C CA . ASN A 1 98 ? 8.928 -4.992 -10.464 1.00 54.94 98 ASN A CA 1
ATOM 735 C C . ASN A 1 98 ? 10.102 -4.023 -10.673 1.00 54.94 98 ASN A C 1
ATOM 737 O O . ASN A 1 98 ? 10.000 -2.853 -10.311 1.00 54.94 98 ASN A O 1
ATOM 741 N N . THR A 1 99 ? 11.230 -4.482 -11.215 1.00 50.31 99 THR A N 1
ATOM 742 C CA . THR A 1 99 ? 12.447 -3.666 -11.350 1.00 50.31 99 THR A CA 1
ATOM 743 C C . THR A 1 99 ? 12.993 -3.679 -12.772 1.00 50.31 99 THR A C 1
ATOM 745 O O . THR A 1 99 ? 14.058 -3.100 -12.980 1.00 50.31 99 THR A O 1
ATOM 748 N N . GLU A 1 100 ? 12.287 -4.306 -13.728 1.00 46.12 100 GLU A N 1
ATOM 749 C CA . GLU A 1 100 ? 12.843 -4.686 -15.029 1.00 46.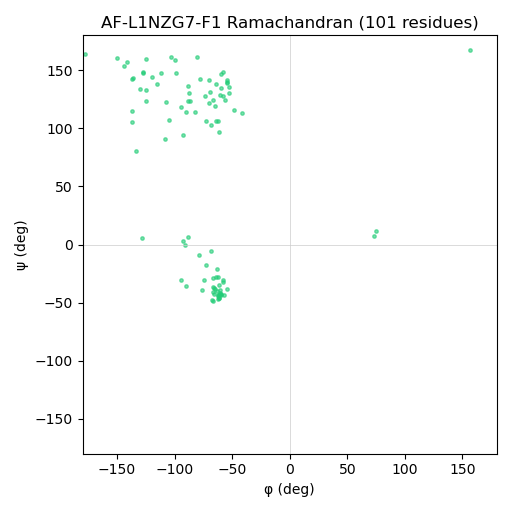12 100 GLU A CA 1
ATOM 750 C C . GLU A 1 100 ? 13.748 -3.587 -15.603 1.00 46.12 100 GLU A C 1
ATOM 752 O O . GLU A 1 100 ? 13.357 -2.434 -15.846 1.00 46.12 100 GLU A O 1
ATOM 757 N N . LYS A 1 101 ? 15.029 -3.970 -15.667 1.00 53.94 101 LYS A N 1
ATOM 758 C CA . LYS A 1 101 ? 16.115 -3.250 -16.311 1.00 53.94 101 LYS A CA 1
ATOM 759 C C . LYS A 1 101 ? 15.744 -3.113 -17.780 1.00 53.94 101 LYS A C 1
ATOM 761 O O . LYS A 1 101 ? 15.416 -4.111 -18.410 1.00 53.94 101 LYS A O 1
ATOM 766 N N . GLN A 1 102 ? 15.912 -1.925 -18.341 1.00 32.72 102 GLN A N 1
ATOM 767 C CA . GLN A 1 102 ? 16.173 -1.827 -19.771 1.00 32.72 102 GLN A CA 1
ATOM 768 C C . GLN A 1 102 ? 17.530 -1.149 -19.993 1.00 32.72 102 GLN A C 1
ATOM 770 O O . GLN A 1 102 ? 17.915 -0.335 -19.147 1.00 32.72 102 GLN A O 1
ATOM 775 N N . PRO A 1 103 ? 18.260 -1.591 -21.037 1.00 43.59 103 PRO A N 1
ATOM 776 C CA . PRO A 1 103 ? 19.645 -1.226 -21.332 1.00 43.59 103 PRO A CA 1
ATOM 777 C C . PRO A 1 103 ? 19.835 0.262 -21.637 1.00 43.59 103 PRO A C 1
ATOM 779 O O . PRO A 1 103 ? 18.842 0.934 -22.001 1.00 43.59 103 PRO A O 1
#

Nearest PDB structures (foldseek):
  4dt6-assembly1_A  TM=5.593E-01  e=5.152E+00  Homo sapiens
  8rxx-assembly1_LR  TM=4.317E-01  e=4.243E+00  Leishmania major strain Friedlin
  6bbo-assembly2_E  TM=3.041E-01  e=1.952E+00  Homo sapiens
  4aza-assembly1_A  TM=4.929E-01  e=6.674E+00  Homo sapiens
  6b0b-assembly2_E  TM=3.102E-01  e=4.527E+00  Homo sapiens